Protein AF-A0A3M1KEY3-F1 (afdb_monomer_lite)

Foldseek 3Di:
DDPPLDDDDVVLVVLLPDDLVPDDQVVLVVSLVVLVVVLPDPSDDPVSNVSSVVSNVNSVVSNVVNVVVVVVVVVVVCVVPHDDDPPPD

pLDDT: mean 84.3, std 16.06, range [37.69, 98.31]

Secondary structure (DSSP, 8-state):
----PPPPPHHHHHHHT--GGG--HHHHHHHHHHHHHHHT-TT--HHHHHHHHHHHHHHHHHHHHHHHHHHHHHHHHHTTT--------

Sequence (89 aa):
MTTVSPEPDPSLLALLDVDPAELDFERAAAALDQLAKRMEQDDLPLELSVRCYAAGVKLAARCRELLDAAERTVTQLMDDGSEVPFDDR

Structure (mmCIF, N/CA/C/O backbone):
data_AF-A0A3M1KEY3-F1
#
_entry.id   AF-A0A3M1KEY3-F1
#
loop_
_atom_site.group_PDB
_atom_site.id
_atom_site.type_symbol
_atom_site.label_atom_id
_atom_site.label_alt_id
_atom_site.label_comp_id
_atom_site.label_asym_id
_atom_site.label_entity_id
_atom_site.label_seq_id
_atom_site.pdbx_PDB_ins_code
_atom_site.Cartn_x
_atom_site.Cartn_y
_atom_site.Cartn_z
_atom_site.occupancy
_atom_site.B_iso_or_equiv
_atom_site.auth_seq_id
_atom_site.auth_comp_id
_atom_site.auth_asym_id
_atom_site.auth_atom_id
_atom_site.pdbx_PDB_model_num
ATOM 1 N N . MET A 1 1 ? -24.681 3.672 31.865 1.00 43.78 1 MET A N 1
ATOM 2 C CA . MET A 1 1 ? -23.226 3.688 31.621 1.00 43.78 1 MET A CA 1
ATOM 3 C C . MET A 1 1 ? -23.069 3.795 30.115 1.00 43.78 1 MET A C 1
ATOM 5 O O . MET A 1 1 ? -23.216 2.799 29.425 1.00 43.78 1 MET A O 1
ATOM 9 N N . THR A 1 2 ? -23.008 5.022 29.600 1.00 37.69 2 THR A N 1
ATOM 10 C CA . THR A 1 2 ? -23.025 5.277 28.155 1.00 37.69 2 THR A CA 1
ATOM 11 C C . THR A 1 2 ? -21.665 4.893 27.599 1.00 37.69 2 THR A C 1
ATOM 13 O O . THR A 1 2 ? -20.669 5.530 27.929 1.00 37.69 2 THR A O 1
ATOM 16 N N . THR A 1 3 ? -21.616 3.826 26.808 1.00 45.16 3 THR A N 1
ATOM 17 C CA . THR A 1 3 ? -20.451 3.481 25.997 1.00 45.16 3 THR A CA 1
ATOM 18 C C . THR A 1 3 ? -20.309 4.564 24.935 1.00 45.16 3 THR A C 1
ATOM 20 O O . THR A 1 3 ? -20.956 4.515 23.891 1.00 45.16 3 THR A O 1
ATOM 23 N N . VAL A 1 4 ? -19.523 5.595 25.229 1.00 51.12 4 VAL A N 1
ATOM 24 C CA . VAL A 1 4 ? -19.022 6.491 24.191 1.00 51.12 4 VAL A CA 1
ATOM 25 C C . VAL A 1 4 ? -18.000 5.660 23.425 1.00 51.12 4 VAL A C 1
ATOM 27 O O . VAL A 1 4 ? -16.864 5.517 23.867 1.00 51.12 4 VAL A O 1
ATOM 30 N N . SER A 1 5 ? -18.434 5.019 22.335 1.00 54.38 5 SER A N 1
ATOM 31 C CA . SER A 1 5 ? -17.497 4.581 21.301 1.00 54.38 5 SER A CA 1
ATOM 32 C C . SER A 1 5 ? -16.689 5.818 20.916 1.00 54.38 5 SER A C 1
ATOM 34 O O . SER A 1 5 ? -17.314 6.827 20.576 1.00 54.38 5 SER A O 1
ATOM 36 N N . PRO A 1 6 ? -15.352 5.798 21.031 1.00 63.25 6 PRO A N 1
ATOM 37 C CA . PRO A 1 6 ? -14.553 6.936 20.611 1.00 63.25 6 PRO A CA 1
ATOM 38 C C . PRO A 1 6 ? -14.851 7.215 19.137 1.00 63.25 6 PRO A C 1
ATOM 40 O O . PRO A 1 6 ? -14.978 6.284 18.335 1.00 63.25 6 PRO A O 1
ATOM 43 N N . GLU A 1 7 ? -15.027 8.490 18.792 1.00 60.59 7 GLU A N 1
ATOM 44 C CA . GLU A 1 7 ? -15.131 8.876 17.390 1.00 60.59 7 GLU A C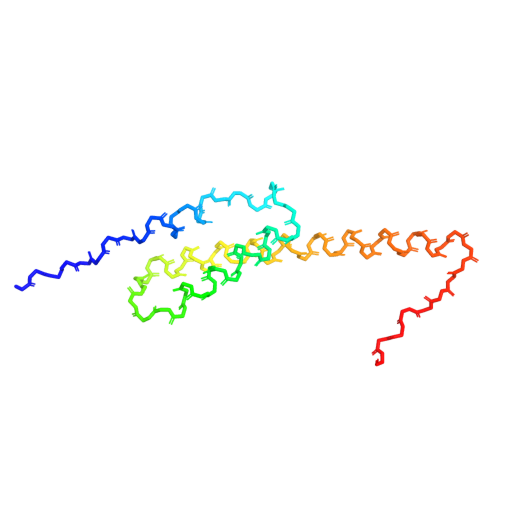A 1
ATOM 45 C C . GLU A 1 7 ? -13.852 8.437 16.657 1.00 60.59 7 GLU A C 1
ATOM 47 O O . GLU A 1 7 ? -12.761 8.500 17.236 1.00 60.59 7 GLU A O 1
ATOM 52 N N . PRO A 1 8 ? -13.967 7.943 15.412 1.00 65.12 8 PRO A N 1
ATOM 53 C CA . PRO A 1 8 ? -12.812 7.502 14.645 1.00 65.12 8 PRO A CA 1
ATOM 54 C C . PRO A 1 8 ? -11.790 8.628 14.496 1.00 65.12 8 PRO A C 1
ATOM 56 O O . PRO A 1 8 ? -12.147 9.775 14.235 1.00 65.12 8 PRO A O 1
ATOM 59 N N . ASP A 1 9 ? -10.510 8.271 14.608 1.00 73.19 9 ASP A N 1
ATOM 60 C CA . ASP A 1 9 ? -9.404 9.192 14.345 1.00 73.19 9 ASP A CA 1
ATOM 61 C C . ASP A 1 9 ? -9.547 9.771 12.920 1.00 73.19 9 ASP A C 1
ATOM 63 O O . ASP A 1 9 ? -9.575 8.998 11.953 1.00 73.19 9 ASP A O 1
ATOM 67 N N . PRO A 1 10 ? -9.644 11.104 12.748 1.00 75.31 10 PRO A N 1
ATOM 68 C CA . PRO A 1 10 ? -9.818 11.728 11.436 1.00 75.31 10 PRO A CA 1
ATOM 69 C C . PRO A 1 10 ? -8.663 11.419 10.472 1.00 75.31 10 PRO A C 1
ATOM 71 O O . PRO A 1 10 ? -8.869 11.383 9.259 1.00 75.31 10 PRO A O 1
ATOM 74 N N . SER A 1 11 ? -7.470 11.128 10.995 1.00 81.25 11 SER A N 1
ATOM 75 C CA . SER A 1 11 ? -6.304 10.720 10.203 1.00 81.25 11 SER A CA 1
ATOM 76 C C . SER A 1 11 ? -6.516 9.345 9.563 1.00 81.25 11 SER A C 1
ATOM 78 O O . SER A 1 11 ? -6.108 9.116 8.426 1.00 81.25 11 SER A O 1
ATOM 80 N N . LEU A 1 12 ? -7.208 8.437 10.263 1.00 82.25 12 LEU A N 1
ATOM 81 C CA . LEU A 1 12 ? -7.551 7.118 9.736 1.00 82.25 12 LEU A CA 1
ATOM 82 C C . LEU A 1 12 ? -8.583 7.219 8.613 1.00 82.25 12 LEU A C 1
ATOM 84 O O . LEU A 1 12 ? -8.463 6.527 7.608 1.00 82.25 12 LEU A O 1
ATOM 88 N N . LEU A 1 13 ? -9.587 8.083 8.765 1.00 83.00 13 LEU A N 1
ATOM 89 C CA . LEU A 1 13 ? -10.592 8.283 7.720 1.00 83.00 13 LEU A CA 1
ATOM 90 C C . LEU A 1 13 ? -9.954 8.823 6.438 1.00 83.00 13 LEU A C 1
ATOM 92 O O . LEU A 1 13 ? -10.203 8.274 5.370 1.00 83.00 13 LEU A O 1
ATOM 96 N N . ALA A 1 14 ? -9.051 9.799 6.563 1.00 85.12 14 ALA A N 1
ATOM 97 C CA . ALA A 1 14 ? -8.305 10.322 5.425 1.00 85.12 14 ALA A CA 1
ATOM 98 C C . ALA A 1 14 ? -7.492 9.232 4.703 1.00 85.12 14 ALA A C 1
ATOM 100 O O . ALA A 1 14 ? -7.483 9.208 3.478 1.00 85.12 14 ALA A O 1
ATOM 101 N N . LEU A 1 15 ? -6.862 8.306 5.439 1.00 85.00 15 LEU A N 1
ATOM 102 C CA . LEU A 1 15 ? -6.126 7.168 4.865 1.00 85.00 15 LEU A CA 1
ATOM 103 C C . LEU A 1 15 ? -7.031 6.174 4.119 1.00 85.00 15 LEU A C 1
ATOM 105 O O . LEU A 1 15 ? -6.601 5.586 3.130 1.00 85.00 15 LEU A O 1
ATOM 109 N N . LEU A 1 16 ? -8.267 5.973 4.583 1.00 88.19 16 LEU A N 1
ATOM 110 C CA . LEU A 1 16 ? -9.221 5.043 3.965 1.00 88.19 16 LEU A CA 1
ATOM 111 C C . LEU A 1 16 ? -9.836 5.576 2.662 1.00 88.19 16 LEU A C 1
ATOM 113 O O . LEU A 1 16 ? -10.325 4.773 1.867 1.00 88.19 16 LEU A O 1
ATOM 117 N N . ASP A 1 17 ? -9.812 6.894 2.457 1.00 88.69 17 ASP A N 1
ATOM 118 C CA . ASP A 1 17 ? -10.372 7.562 1.277 1.00 88.69 17 ASP A CA 1
ATOM 119 C C . ASP A 1 17 ? -9.336 7.788 0.161 1.00 88.69 17 ASP A C 1
ATOM 121 O O . ASP A 1 17 ? -9.690 8.230 -0.934 1.00 88.69 17 ASP A O 1
ATOM 125 N N . VAL A 1 18 ? -8.059 7.474 0.406 1.00 88.19 18 VAL A N 1
ATOM 126 C CA . VAL A 1 18 ? -7.017 7.553 -0.623 1.00 88.19 18 VAL A CA 1
ATOM 127 C C . VAL A 1 18 ? -7.252 6.477 -1.681 1.00 88.19 18 VAL A C 1
ATOM 129 O O . VAL A 1 18 ? -7.341 5.293 -1.353 1.00 88.19 18 VAL A O 1
ATOM 132 N N . ASP A 1 19 ? -7.288 6.871 -2.955 1.00 93.88 19 ASP A N 1
ATOM 133 C CA . ASP A 1 19 ? -7.265 5.927 -4.071 1.00 93.88 19 ASP A CA 1
ATOM 134 C C . ASP A 1 19 ? -5.825 5.431 -4.311 1.00 93.88 19 ASP A C 1
ATOM 136 O O . ASP A 1 19 ? -4.958 6.218 -4.710 1.00 93.88 19 ASP A O 1
ATOM 140 N N . PRO A 1 20 ? -5.527 4.133 -4.103 1.00 93.31 20 PRO A N 1
ATOM 141 C CA . PRO A 1 20 ? -4.188 3.594 -4.317 1.00 93.31 20 PRO A CA 1
ATOM 142 C C . PRO A 1 20 ? -3.690 3.752 -5.758 1.00 93.31 20 PRO A C 1
ATOM 144 O O . PRO A 1 20 ? -2.480 3.813 -5.974 1.00 93.31 20 PRO A O 1
ATOM 147 N N . ALA A 1 21 ? -4.584 3.840 -6.750 1.00 93.38 21 ALA A N 1
ATOM 148 C CA . ALA A 1 21 ? -4.197 3.968 -8.155 1.00 93.38 21 ALA A CA 1
ATOM 149 C C . ALA A 1 21 ? -3.426 5.268 -8.454 1.00 93.38 21 ALA A C 1
ATOM 151 O O . ALA A 1 21 ? -2.617 5.303 -9.383 1.00 93.38 21 ALA A O 1
ATOM 152 N N . GLU A 1 22 ? -3.629 6.315 -7.649 1.00 93.56 22 GLU A N 1
ATOM 153 C CA . GLU A 1 22 ? -2.984 7.624 -7.813 1.00 93.56 22 GLU A CA 1
ATOM 154 C C . GLU A 1 22 ? -1.629 7.733 -7.092 1.00 93.56 22 GLU A C 1
ATOM 156 O O . GLU A 1 22 ? -0.930 8.742 -7.214 1.00 93.56 22 GLU A O 1
ATOM 161 N N . LEU A 1 23 ? -1.234 6.703 -6.338 1.00 96.38 23 LEU A N 1
ATOM 162 C CA . LEU A 1 23 ? -0.017 6.730 -5.532 1.00 96.38 23 LEU A CA 1
ATOM 163 C C . LEU A 1 23 ? 1.206 6.220 -6.301 1.00 96.38 23 LEU A C 1
ATOM 165 O O . LEU A 1 23 ? 1.129 5.270 -7.091 1.00 96.38 23 LEU A O 1
ATOM 169 N N . ASP A 1 24 ? 2.349 6.844 -6.012 1.00 97.94 24 ASP A N 1
ATOM 170 C CA . ASP A 1 24 ? 3.675 6.282 -6.258 1.00 97.94 24 ASP A CA 1
ATOM 171 C C . ASP A 1 24 ? 4.062 5.293 -5.141 1.00 97.94 24 ASP A C 1
ATOM 173 O O . ASP A 1 24 ? 3.317 5.091 -4.177 1.00 97.94 24 ASP A O 1
ATOM 177 N N . PHE A 1 25 ? 5.219 4.641 -5.289 1.00 97.38 25 PHE A N 1
ATOM 178 C CA . PHE A 1 25 ? 5.625 3.559 -4.393 1.00 97.38 25 PHE A CA 1
ATOM 179 C C . PHE A 1 25 ? 5.805 4.046 -2.954 1.00 97.38 25 PHE A C 1
ATOM 181 O O . PHE A 1 25 ? 5.240 3.459 -2.035 1.00 97.38 25 PHE A O 1
ATOM 188 N N . GLU A 1 26 ? 6.537 5.145 -2.766 1.00 97.75 26 GLU A N 1
ATOM 189 C CA . GLU A 1 26 ? 6.836 5.700 -1.443 1.00 97.75 26 GLU A CA 1
ATOM 190 C C . GLU A 1 26 ? 5.557 6.085 -0.695 1.00 97.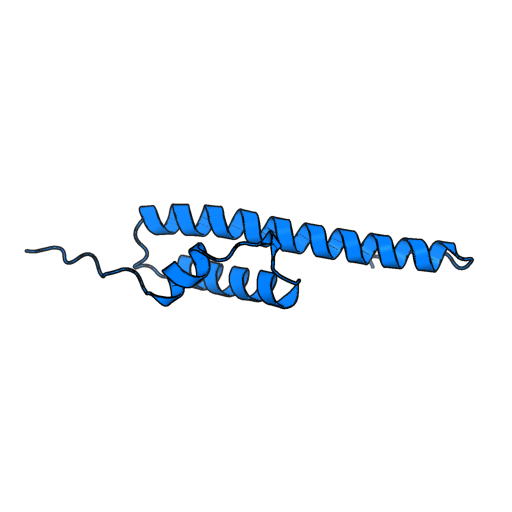75 26 GLU A C 1
ATOM 192 O O . GLU A 1 26 ? 5.394 5.771 0.486 1.00 97.75 26 GLU A O 1
ATOM 197 N N . ARG A 1 27 ? 4.601 6.717 -1.386 1.00 97.00 27 ARG A N 1
ATOM 198 C CA . ARG A 1 27 ? 3.320 7.103 -0.783 1.00 97.00 27 ARG A CA 1
ATOM 199 C C . ARG A 1 27 ? 2.445 5.897 -0.469 1.00 97.00 27 ARG A C 1
ATOM 201 O O . ARG A 1 27 ? 1.850 5.861 0.607 1.00 97.00 27 ARG A O 1
ATOM 208 N N . ALA A 1 28 ? 2.371 4.916 -1.369 1.00 97.12 28 ALA A N 1
ATOM 209 C CA . ALA A 1 28 ? 1.607 3.692 -1.134 1.00 97.12 28 ALA A CA 1
ATOM 210 C C . ALA A 1 28 ? 2.178 2.888 0.047 1.00 97.12 28 ALA A C 1
ATOM 212 O O . ALA A 1 28 ? 1.423 2.454 0.919 1.00 97.12 28 ALA A O 1
ATOM 213 N N . ALA A 1 29 ? 3.506 2.761 0.127 1.00 97.06 29 ALA A N 1
ATOM 214 C CA . ALA A 1 29 ? 4.195 2.088 1.224 1.00 97.06 29 ALA A CA 1
ATOM 215 C C . ALA A 1 29 ? 4.004 2.823 2.560 1.00 97.06 29 ALA A C 1
ATOM 217 O O . ALA A 1 29 ? 3.682 2.191 3.567 1.00 97.06 29 ALA A O 1
ATOM 218 N N . ALA A 1 30 ? 4.126 4.154 2.572 1.00 96.25 30 ALA A N 1
ATOM 219 C CA . ALA A 1 30 ? 3.905 4.958 3.772 1.00 96.25 30 ALA A CA 1
ATOM 220 C C . ALA A 1 30 ? 2.455 4.874 4.276 1.00 96.25 30 ALA A C 1
ATOM 222 O O . ALA A 1 30 ? 2.229 4.763 5.481 1.00 96.25 30 ALA A O 1
ATOM 223 N N . ALA A 1 31 ? 1.471 4.901 3.372 1.00 94.94 31 ALA A N 1
ATOM 224 C CA . ALA A 1 31 ? 0.065 4.732 3.733 1.00 94.94 31 ALA A CA 1
ATOM 225 C C . ALA A 1 31 ? -0.208 3.329 4.303 1.00 94.94 31 ALA A C 1
ATOM 227 O O . ALA A 1 31 ? -0.924 3.198 5.296 1.00 94.94 31 ALA A O 1
ATOM 228 N N . LEU A 1 32 ? 0.399 2.289 3.718 1.00 95.62 32 LEU A N 1
ATOM 229 C CA . LEU A 1 32 ? 0.274 0.912 4.199 1.00 95.62 32 LEU A CA 1
ATOM 230 C C . LEU A 1 32 ? 0.865 0.739 5.606 1.00 95.62 32 LEU A C 1
ATOM 232 O O . LEU A 1 32 ? 0.224 0.129 6.460 1.00 95.62 32 LEU A O 1
ATOM 236 N N . ASP A 1 33 ? 2.044 1.308 5.867 1.00 95.56 33 ASP A N 1
ATOM 237 C CA . ASP A 1 33 ? 2.697 1.284 7.184 1.00 95.56 33 ASP A CA 1
ATOM 238 C C . ASP A 1 33 ? 1.867 2.017 8.253 1.00 95.56 33 ASP A C 1
ATOM 240 O O . ASP A 1 33 ? 1.651 1.503 9.351 1.00 95.56 33 ASP A O 1
ATOM 244 N N . GLN A 1 34 ? 1.325 3.193 7.925 1.00 93.12 34 GLN A N 1
ATOM 245 C CA . GLN A 1 34 ? 0.432 3.924 8.832 1.00 93.12 34 GLN A CA 1
ATOM 246 C C . GLN A 1 34 ? -0.836 3.130 9.152 1.00 93.12 34 GLN A C 1
ATOM 248 O O . GLN A 1 34 ? -1.284 3.097 10.300 1.00 93.12 34 GLN A O 1
ATOM 253 N N . LEU A 1 35 ? -1.404 2.467 8.147 1.00 93.69 35 LEU A N 1
ATOM 254 C CA . LEU A 1 35 ? -2.602 1.661 8.317 1.00 93.69 35 LEU A CA 1
ATOM 255 C C . LEU A 1 35 ? -2.331 0.409 9.165 1.00 93.69 35 LEU A C 1
ATOM 257 O O . LEU A 1 35 ? -3.125 0.101 10.052 1.00 93.69 35 LEU A O 1
ATOM 261 N N . ALA A 1 36 ? -1.190 -0.256 8.964 1.00 92.81 36 ALA A N 1
ATOM 262 C CA . ALA A 1 36 ? -0.750 -1.370 9.803 1.00 92.81 36 ALA A CA 1
ATOM 263 C C . ALA A 1 36 ? -0.592 -0.939 11.271 1.00 92.81 36 ALA A C 1
ATOM 265 O O . ALA A 1 36 ? -1.183 -1.555 12.155 1.00 92.81 36 ALA A O 1
ATOM 266 N N . LYS A 1 37 ? 0.079 0.193 11.524 1.00 91.19 37 LYS A N 1
ATOM 267 C CA . LYS A 1 37 ? 0.213 0.773 12.874 1.00 91.19 37 LYS A CA 1
ATOM 268 C C . LYS A 1 37 ? -1.134 1.080 13.524 1.00 91.19 37 LYS A C 1
ATOM 270 O O . LYS A 1 37 ? -1.287 0.906 14.729 1.00 91.19 37 LYS A O 1
ATOM 275 N N . ARG A 1 38 ? -2.129 1.528 12.750 1.00 89.06 38 ARG A N 1
ATOM 276 C CA . ARG A 1 38 ? -3.478 1.768 13.286 1.00 89.06 38 ARG A CA 1
ATOM 277 C C . ARG A 1 38 ? -4.184 0.465 13.661 1.00 89.06 38 ARG A C 1
ATOM 279 O O . ARG A 1 38 ? -4.886 0.434 14.666 1.00 89.06 38 ARG A O 1
ATOM 286 N N . MET A 1 39 ? -3.979 -0.606 12.897 1.00 90.25 39 MET A N 1
ATOM 287 C CA . MET A 1 39 ? -4.541 -1.932 13.190 1.00 90.25 39 MET A CA 1
ATOM 288 C C . MET A 1 39 ? -3.935 -2.595 14.435 1.00 90.25 39 MET A C 1
ATOM 290 O O . MET A 1 39 ? -4.573 -3.470 15.014 1.00 90.25 39 MET A O 1
ATOM 294 N N . GLU A 1 40 ? -2.742 -2.179 14.860 1.00 90.12 40 GLU A N 1
ATOM 295 C CA . GLU A 1 40 ? -2.091 -2.654 16.089 1.00 90.12 40 GLU A CA 1
ATOM 296 C C . GLU A 1 40 ? -2.653 -2.008 17.367 1.00 90.12 40 GLU A C 1
ATOM 298 O O . GLU A 1 40 ? -2.302 -2.423 18.470 1.00 90.12 40 GLU A O 1
ATOM 303 N N . GLN A 1 41 ? -3.518 -0.994 17.251 1.00 86.44 41 GLN A N 1
ATOM 304 C CA . GLN A 1 41 ? -4.095 -0.314 18.409 1.00 86.44 41 GLN A CA 1
ATOM 305 C C . GLN A 1 41 ? -5.310 -1.078 18.954 1.00 86.44 41 GLN A C 1
ATOM 307 O O . GLN A 1 41 ? -6.278 -1.330 18.236 1.00 86.44 41 GLN A O 1
ATOM 312 N N . ASP A 1 42 ? -5.282 -1.393 20.254 1.00 82.12 42 ASP A N 1
ATOM 313 C CA . ASP A 1 42 ? -6.313 -2.181 20.953 1.00 82.12 42 ASP A CA 1
ATOM 314 C C . ASP A 1 42 ? -7.714 -1.538 20.965 1.00 82.12 42 ASP A C 1
ATOM 316 O O . ASP A 1 42 ? -8.704 -2.202 21.274 1.00 82.12 42 ASP A O 1
ATOM 320 N N . ASP A 1 43 ? -7.819 -0.244 20.653 1.00 87.19 43 ASP A N 1
ATOM 321 C CA . ASP A 1 43 ? -9.069 0.517 20.677 1.00 87.19 43 ASP A CA 1
ATOM 322 C C . ASP A 1 43 ? -9.783 0.587 1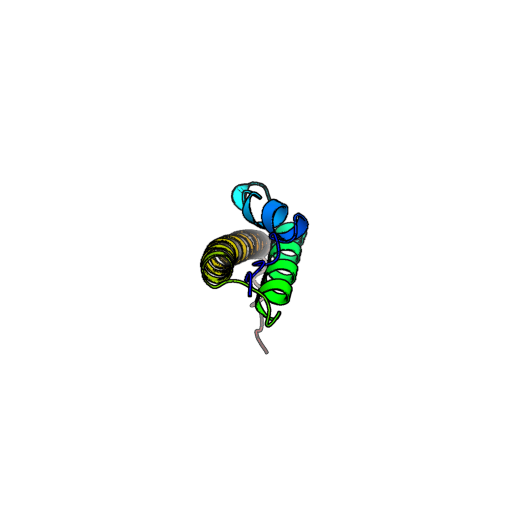9.318 1.00 87.19 43 ASP A C 1
ATOM 324 O O . ASP A 1 43 ? -10.818 1.251 19.214 1.00 87.19 43 ASP A O 1
ATOM 328 N N . LEU A 1 44 ? -9.267 -0.088 18.281 1.00 87.50 44 LEU A N 1
ATOM 329 C CA . LEU A 1 44 ? -9.848 -0.043 16.942 1.00 87.50 44 LEU A CA 1
ATOM 330 C C . LEU A 1 44 ? -11.169 -0.844 16.876 1.00 87.50 44 LEU A C 1
ATOM 332 O O . LEU A 1 44 ? -11.170 -2.068 17.039 1.00 87.50 44 LEU A O 1
ATOM 336 N N . PRO A 1 45 ? -12.315 -0.195 16.589 1.00 90.75 45 PRO A N 1
ATOM 337 C CA . PRO A 1 45 ? -13.590 -0.880 16.402 1.00 90.75 45 PRO A CA 1
ATOM 338 C C . PRO A 1 45 ? -13.537 -1.890 15.251 1.00 90.75 45 PRO A C 1
ATOM 340 O O . PRO A 1 45 ? -13.005 -1.587 14.185 1.00 90.75 45 PRO A O 1
ATOM 343 N N . LEU A 1 46 ? -14.196 -3.042 15.417 1.00 89.62 46 LEU A N 1
ATOM 344 C CA . LEU A 1 46 ? -14.212 -4.134 14.431 1.00 89.62 46 LEU A CA 1
ATOM 345 C C . LEU A 1 46 ? -14.570 -3.676 13.00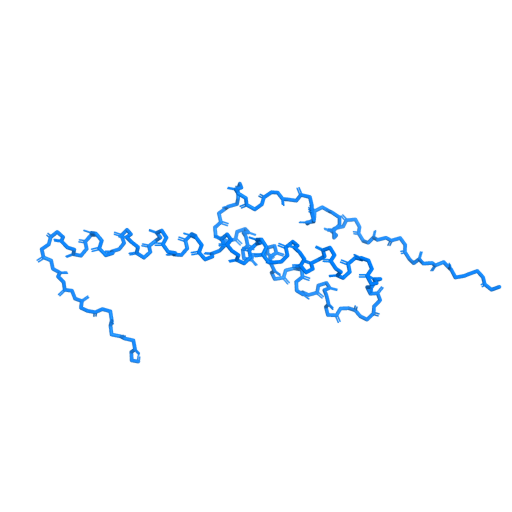6 1.00 89.62 46 LEU A C 1
ATOM 347 O O . LEU A 1 46 ? -13.934 -4.099 12.043 1.00 89.62 46 LEU A O 1
ATOM 351 N N . GLU A 1 47 ? -15.576 -2.810 12.864 1.00 90.62 47 GLU A N 1
ATOM 352 C CA . GLU A 1 47 ? -15.984 -2.268 11.563 1.00 90.62 47 GLU A CA 1
ATOM 353 C C . GLU A 1 47 ? -14.837 -1.509 10.878 1.00 90.62 47 GLU A C 1
ATOM 355 O O . GLU A 1 47 ? -14.590 -1.684 9.682 1.00 90.62 47 GLU A O 1
ATOM 360 N N . LEU A 1 48 ? -14.088 -0.712 11.645 1.00 90.25 48 LEU A N 1
ATOM 361 C CA . LEU A 1 48 ? -12.917 -0.007 11.137 1.00 90.25 48 LEU A CA 1
ATOM 362 C C . LEU A 1 48 ? -11.770 -0.972 10.853 1.00 90.25 48 LEU A C 1
ATOM 364 O O . LEU A 1 48 ? -11.117 -0.802 9.830 1.00 90.25 48 LEU A O 1
ATOM 368 N N . SER A 1 49 ? -11.567 -2.018 11.657 1.00 90.81 49 SER A N 1
ATOM 369 C CA . SER A 1 49 ? -10.546 -3.043 11.392 1.00 90.81 49 SER A CA 1
ATOM 370 C C . SER A 1 49 ? -10.763 -3.740 10.046 1.00 90.81 49 SER A C 1
ATOM 372 O O . SER A 1 49 ? -9.809 -3.941 9.293 1.00 90.81 49 SER A O 1
ATOM 374 N N . VAL A 1 50 ? -12.016 -4.045 9.690 1.00 93.75 50 VAL A N 1
ATOM 375 C CA . VAL A 1 50 ? -12.362 -4.631 8.381 1.00 93.75 50 VAL A CA 1
ATOM 376 C C . VAL A 1 50 ? -12.093 -3.645 7.241 1.00 93.75 50 VAL A C 1
ATOM 378 O O . VAL A 1 50 ? -11.522 -4.028 6.217 1.00 93.75 50 VAL A O 1
ATOM 381 N N . ARG A 1 51 ? -12.458 -2.367 7.413 1.00 94.12 51 ARG A N 1
ATOM 382 C CA . ARG A 1 51 ? -12.169 -1.317 6.419 1.00 94.12 51 ARG A CA 1
ATOM 383 C C . ARG A 1 51 ? -10.667 -1.105 6.237 1.00 94.12 51 ARG A C 1
ATOM 385 O O . ARG A 1 51 ? -10.214 -1.016 5.098 1.00 94.12 51 ARG A O 1
ATOM 392 N N . CYS A 1 52 ? -9.910 -1.080 7.333 1.00 93.56 52 CYS A N 1
ATOM 393 C CA . CYS A 1 52 ? -8.455 -0.973 7.313 1.00 93.56 52 CYS A CA 1
ATOM 394 C C . CYS A 1 52 ? -7.855 -2.136 6.534 1.00 93.56 52 CYS A C 1
ATOM 396 O O . CYS A 1 52 ? -7.129 -1.908 5.574 1.00 93.56 52 CYS A O 1
ATOM 398 N N . TYR A 1 53 ? -8.235 -3.371 6.861 1.00 94.19 53 TYR A N 1
ATOM 399 C CA . TYR A 1 53 ? -7.757 -4.547 6.141 1.00 94.19 53 TYR A CA 1
ATOM 400 C C . TYR A 1 53 ? -8.024 -4.456 4.629 1.00 94.19 53 TYR A C 1
ATOM 402 O O . TYR A 1 53 ? -7.113 -4.654 3.827 1.00 94.19 53 TYR A O 1
ATOM 410 N N . ALA A 1 54 ? -9.246 -4.092 4.226 1.00 95.19 54 ALA A N 1
ATOM 411 C CA . ALA A 1 54 ? -9.595 -3.949 2.814 1.00 95.19 54 ALA A CA 1
ATOM 412 C C . ALA A 1 54 ? -8.763 -2.865 2.103 1.00 95.19 54 ALA A C 1
ATOM 414 O O . ALA A 1 54 ? -8.328 -3.074 0.970 1.00 95.19 54 ALA A O 1
ATOM 415 N N . ALA A 1 55 ? -8.521 -1.724 2.753 1.00 96.00 55 ALA A N 1
ATOM 416 C CA . ALA A 1 55 ? -7.651 -0.676 2.223 1.00 96.00 55 ALA A CA 1
ATOM 417 C C . ALA A 1 55 ? -6.183 -1.136 2.147 1.00 96.00 55 ALA A C 1
ATOM 419 O O . ALA A 1 55 ? -5.534 -0.948 1.119 1.00 96.00 55 ALA A O 1
ATOM 420 N N . GLY A 1 56 ? -5.690 -1.822 3.181 1.00 95.81 56 GLY A N 1
ATOM 421 C CA . GLY A 1 56 ? -4.343 -2.389 3.232 1.00 95.81 56 GLY A CA 1
ATOM 422 C C . GLY A 1 56 ? -4.074 -3.384 2.105 1.00 95.81 56 GLY A C 1
ATOM 423 O O . GLY A 1 56 ? -3.032 -3.307 1.461 1.00 95.81 56 GLY A O 1
ATOM 424 N N . VAL A 1 57 ? -5.037 -4.257 1.784 1.00 97.12 57 VAL A N 1
ATOM 425 C CA . VAL A 1 57 ? -4.929 -5.182 0.640 1.00 97.12 57 VAL A CA 1
ATOM 426 C C . VAL A 1 57 ? -4.755 -4.423 -0.679 1.00 97.12 57 VAL A C 1
ATOM 428 O O . VAL A 1 57 ? -3.916 -4.802 -1.495 1.00 97.12 57 VAL A O 1
ATOM 431 N N . LYS A 1 58 ? -5.502 -3.332 -0.889 1.00 97.31 58 LYS A N 1
ATOM 432 C CA . LYS A 1 58 ? -5.381 -2.525 -2.114 1.00 97.31 58 LYS A CA 1
ATOM 433 C C . LYS A 1 58 ? -4.044 -1.783 -2.189 1.00 97.31 58 LYS A C 1
ATOM 435 O O . LYS A 1 58 ? -3.428 -1.757 -3.250 1.00 97.31 58 LYS A O 1
ATOM 440 N N . LEU A 1 59 ? -3.578 -1.212 -1.077 1.00 97.75 59 LEU A N 1
ATOM 441 C CA . LEU A 1 59 ? -2.273 -0.545 -1.002 1.00 97.75 59 LEU A CA 1
ATOM 442 C C . LEU A 1 59 ? -1.124 -1.529 -1.258 1.00 97.75 59 LEU A C 1
ATOM 444 O O . LEU A 1 59 ? -0.225 -1.235 -2.041 1.00 97.75 59 LEU A O 1
ATOM 448 N N . ALA A 1 60 ? -1.183 -2.725 -0.670 1.00 97.56 60 ALA A N 1
ATOM 449 C CA . ALA A 1 60 ? -0.195 -3.775 -0.906 1.00 97.56 60 ALA A CA 1
ATOM 450 C C . ALA A 1 60 ? -0.176 -4.228 -2.376 1.00 97.56 60 ALA A C 1
ATOM 452 O O . ALA A 1 60 ? 0.900 -4.373 -2.959 1.00 97.56 60 ALA A O 1
ATOM 453 N N . ALA A 1 61 ? -1.352 -4.397 -2.993 1.00 98.06 61 ALA A N 1
ATOM 454 C CA . ALA A 1 61 ? -1.461 -4.704 -4.417 1.00 98.06 61 ALA A CA 1
ATOM 455 C C . ALA A 1 61 ? -0.823 -3.603 -5.280 1.00 98.06 61 ALA A C 1
ATOM 457 O O . ALA A 1 61 ? -0.026 -3.907 -6.165 1.00 98.06 61 ALA A O 1
ATOM 458 N N . ARG A 1 62 ? -1.076 -2.328 -4.963 1.00 97.88 62 ARG A N 1
ATOM 459 C CA . ARG A 1 62 ? -0.455 -1.195 -5.659 1.00 97.88 62 ARG A CA 1
ATOM 460 C C . ARG A 1 62 ? 1.070 -1.205 -5.555 1.00 97.88 62 ARG A C 1
ATOM 462 O O . ARG A 1 62 ? 1.751 -1.027 -6.563 1.00 97.88 62 ARG A O 1
ATOM 469 N N . CYS A 1 63 ? 1.614 -1.416 -4.356 1.00 98.19 63 CYS A N 1
ATOM 470 C CA . CYS A 1 63 ? 3.062 -1.521 -4.165 1.00 98.19 63 CYS A CA 1
ATOM 471 C C . CYS A 1 63 ? 3.649 -2.634 -5.039 1.00 98.19 63 CYS A C 1
ATOM 473 O O . CYS A 1 63 ? 4.670 -2.426 -5.691 1.00 98.19 63 CYS A O 1
ATOM 475 N N . ARG A 1 64 ? 2.981 -3.793 -5.093 1.00 98.31 64 ARG A N 1
ATOM 476 C CA . ARG A 1 64 ? 3.412 -4.919 -5.924 1.00 98.31 64 ARG A CA 1
ATOM 477 C C . ARG A 1 64 ? 3.413 -4.567 -7.410 1.00 98.31 64 ARG A C 1
ATOM 479 O O . ARG A 1 64 ? 4.419 -4.794 -8.068 1.00 98.31 64 ARG A O 1
ATOM 486 N N . GLU A 1 65 ? 2.342 -3.961 -7.915 1.00 98.31 65 GLU A N 1
ATOM 487 C CA . GLU A 1 65 ? 2.249 -3.533 -9.318 1.00 98.31 65 GLU A CA 1
ATOM 488 C C . GLU A 1 65 ? 3.384 -2.583 -9.723 1.00 98.31 65 GLU A C 1
ATOM 490 O O . GLU A 1 65 ? 3.943 -2.704 -10.817 1.00 98.31 65 GLU A O 1
ATOM 495 N N . LEU A 1 66 ? 3.729 -1.638 -8.843 1.00 98.06 66 LEU A N 1
ATOM 496 C CA . LEU A 1 66 ? 4.807 -0.677 -9.072 1.00 98.06 66 LEU A CA 1
ATOM 497 C C . LEU A 1 66 ? 6.183 -1.352 -9.078 1.00 98.06 66 LEU A C 1
ATOM 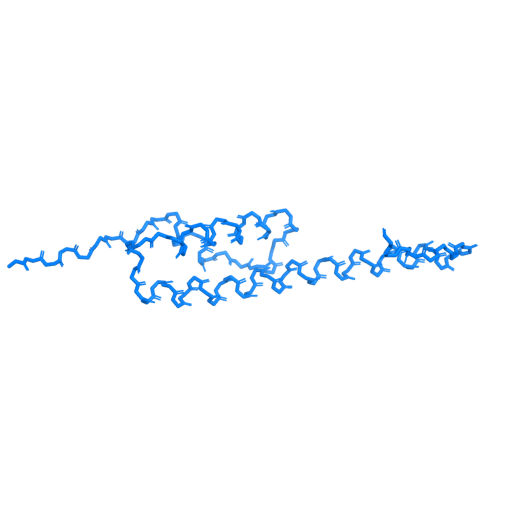499 O O . LEU A 1 66 ? 7.001 -1.049 -9.948 1.00 98.06 66 LEU A O 1
ATOM 503 N N . LEU A 1 67 ? 6.422 -2.290 -8.158 1.00 98.31 67 LEU A N 1
ATOM 504 C CA . LEU A 1 67 ? 7.653 -3.083 -8.127 1.00 98.31 67 LEU A CA 1
ATOM 505 C C . LEU A 1 67 ? 7.780 -3.972 -9.371 1.00 98.31 67 LEU A C 1
ATOM 507 O O . LEU A 1 67 ? 8.824 -3.955 -10.015 1.00 98.31 67 LEU A O 1
ATOM 511 N N . ASP A 1 68 ? 6.709 -4.657 -9.777 1.00 97.50 68 ASP A N 1
ATOM 512 C CA . ASP A 1 68 ? 6.695 -5.492 -10.986 1.00 97.50 68 ASP A CA 1
ATOM 513 C C . ASP A 1 68 ? 6.926 -4.646 -12.260 1.00 97.50 68 ASP A C 1
ATOM 515 O O . ASP A 1 68 ? 7.524 -5.092 -13.242 1.00 97.50 68 ASP A O 1
ATOM 519 N N . ALA A 1 69 ? 6.446 -3.398 -12.294 1.00 96.00 69 ALA A N 1
ATOM 520 C CA . ALA A 1 69 ? 6.737 -2.467 -13.386 1.00 96.00 69 ALA A CA 1
ATOM 521 C C . ALA A 1 69 ? 8.213 -2.032 -13.411 1.00 96.00 69 ALA A C 1
ATOM 523 O O . ALA A 1 69 ? 8.815 -1.985 -14.489 1.00 96.00 69 ALA A O 1
ATOM 524 N N . ALA A 1 70 ? 8.799 -1.750 -12.246 1.00 94.88 70 ALA A N 1
ATOM 525 C CA . ALA A 1 70 ? 10.214 -1.415 -12.128 1.00 94.88 70 ALA A CA 1
ATOM 526 C C . ALA A 1 70 ? 11.107 -2.595 -12.542 1.00 94.88 70 ALA A C 1
ATOM 528 O O . ALA A 1 70 ? 12.013 -2.410 -13.352 1.00 94.88 70 ALA A O 1
ATOM 529 N N . GLU A 1 71 ? 10.796 -3.807 -12.074 1.00 94.94 71 GLU A N 1
ATOM 530 C CA . GLU A 1 71 ? 11.505 -5.038 -12.435 1.00 94.94 71 GLU A CA 1
ATOM 531 C C . GLU A 1 71 ? 11.511 -5.247 -13.953 1.00 94.94 71 GLU A C 1
ATOM 533 O O . GLU A 1 71 ? 12.578 -5.342 -14.553 1.00 94.94 71 GLU A O 1
ATOM 538 N N . ARG A 1 72 ? 10.339 -5.185 -14.605 1.00 94.25 72 ARG A N 1
ATOM 539 C CA . ARG A 1 72 ? 10.240 -5.294 -16.074 1.00 94.25 72 ARG A CA 1
ATOM 540 C C . ARG A 1 72 ? 11.082 -4.255 -16.806 1.00 94.25 72 ARG A C 1
ATOM 542 O O . ARG A 1 72 ? 11.672 -4.572 -17.835 1.00 94.25 72 ARG A O 1
ATOM 549 N N . THR A 1 73 ? 11.127 -3.027 -16.291 1.00 91.56 73 THR A N 1
ATOM 550 C CA . THR A 1 73 ? 11.930 -1.951 -16.885 1.00 91.56 73 THR A CA 1
ATOM 551 C C . THR A 1 73 ? 13.419 -2.281 -16.798 1.00 91.56 73 THR A C 1
ATOM 553 O O . THR A 1 73 ? 14.133 -2.146 -17.786 1.00 91.56 73 THR A O 1
ATOM 556 N N . VAL A 1 74 ? 13.886 -2.769 -15.646 1.00 91.25 74 VAL A N 1
ATOM 557 C CA . VAL A 1 74 ? 15.279 -3.199 -15.458 1.00 91.25 74 VAL A CA 1
ATOM 558 C C . VAL A 1 74 ? 15.619 -4.374 -16.375 1.00 91.25 74 VAL A C 1
ATOM 560 O O . VAL A 1 74 ? 16.637 -4.323 -17.062 1.00 91.25 74 VAL A O 1
ATOM 563 N N . THR A 1 75 ? 14.755 -5.389 -16.453 1.00 88.38 75 THR A N 1
ATOM 564 C CA . THR A 1 75 ? 14.959 -6.547 -17.336 1.00 88.38 75 THR A CA 1
ATOM 565 C C . THR A 1 75 ? 15.080 -6.127 -18.802 1.00 88.38 75 THR A C 1
ATOM 567 O O . THR A 1 75 ? 16.004 -6.563 -19.479 1.00 88.38 75 THR A O 1
ATOM 570 N N . GLN A 1 76 ? 14.209 -5.235 -19.288 1.00 87.69 76 GLN A N 1
ATOM 571 C CA . GLN A 1 76 ? 14.273 -4.733 -20.669 1.00 87.69 76 GLN A CA 1
ATOM 572 C C . GLN A 1 76 ? 15.561 -3.955 -20.966 1.00 87.69 76 GLN A C 1
ATOM 574 O O . GLN A 1 76 ? 16.075 -4.035 -22.075 1.00 87.69 76 GLN A O 1
ATOM 579 N N . LEU A 1 77 ? 16.093 -3.212 -19.989 1.00 84.44 77 LEU A N 1
ATOM 580 C CA . LEU A 1 77 ? 17.361 -2.489 -20.142 1.00 84.44 77 LEU A CA 1
ATOM 581 C C . LEU A 1 77 ? 18.576 -3.427 -20.163 1.00 84.44 77 LEU A C 1
ATOM 583 O O . LEU A 1 77 ? 19.566 -3.121 -20.820 1.00 84.44 77 LEU A O 1
ATOM 587 N N . MET A 1 78 ? 18.518 -4.555 -19.451 1.00 77.25 78 MET A N 1
ATOM 588 C CA . MET A 1 78 ? 19.573 -5.577 -19.482 1.00 77.25 78 MET A CA 1
ATOM 589 C C . MET A 1 78 ? 19.573 -6.364 -20.804 1.00 77.25 78 MET A C 1
ATOM 591 O O . MET A 1 78 ? 20.638 -6.738 -21.296 1.00 77.25 78 MET A O 1
ATOM 595 N N . ASP A 1 79 ?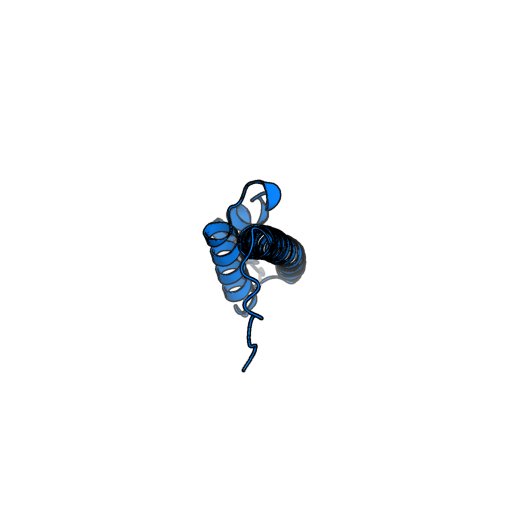 18.399 -6.557 -21.408 1.00 68.38 79 ASP A N 1
ATOM 596 C CA . ASP A 1 79 ? 18.213 -7.297 -22.666 1.00 68.38 79 ASP A CA 1
ATOM 597 C C . ASP A 1 79 ? 18.719 -6.528 -23.917 1.00 68.38 79 ASP A C 1
ATOM 599 O O . ASP A 1 79 ? 18.922 -7.117 -24.975 1.00 68.38 79 ASP A O 1
ATOM 603 N N . ASP A 1 80 ? 19.060 -5.231 -23.801 1.00 57.47 80 ASP A N 1
ATOM 604 C CA . ASP A 1 80 ? 19.754 -4.436 -24.846 1.00 57.47 80 ASP A CA 1
ATOM 605 C C . ASP A 1 80 ? 21.264 -4.778 -24.971 1.00 57.47 80 ASP A C 1
ATOM 607 O O . ASP A 1 80 ? 22.089 -3.967 -25.394 1.00 57.47 80 ASP A O 1
ATOM 611 N N . GLY A 1 81 ? 21.650 -6.010 -24.607 1.00 54.69 81 GLY A N 1
ATOM 612 C CA . GLY A 1 81 ? 22.968 -6.586 -24.899 1.00 54.69 81 GLY A CA 1
ATOM 613 C C . GLY A 1 81 ? 23.862 -6.939 -23.705 1.00 54.69 81 GLY A C 1
ATOM 614 O O . GLY A 1 81 ? 25.036 -7.253 -23.917 1.00 54.69 81 GLY A O 1
ATOM 615 N N . SER A 1 82 ? 23.359 -6.943 -22.469 1.00 58.38 82 SER A N 1
ATOM 616 C CA . SER A 1 82 ? 24.120 -7.454 -21.320 1.00 58.38 82 SER A CA 1
ATOM 617 C C . SER A 1 82 ? 23.206 -8.044 -20.246 1.00 58.38 82 SER A C 1
ATOM 619 O O . SER A 1 82 ? 22.871 -7.391 -19.259 1.00 58.38 82 SER A O 1
ATOM 621 N N . GLU A 1 83 ? 22.847 -9.316 -20.422 1.00 55.69 83 GLU A N 1
ATOM 622 C CA . GLU A 1 83 ? 22.233 -10.127 -19.374 1.00 55.69 83 GLU A CA 1
ATOM 623 C C . GLU A 1 83 ? 23.259 -10.384 -18.258 1.00 55.69 83 GLU A C 1
ATOM 625 O O . GLU A 1 83 ? 24.199 -11.168 -18.410 1.00 55.69 83 GLU A O 1
ATOM 630 N N . VAL A 1 84 ? 23.084 -9.729 -17.111 1.00 60.59 84 VAL A N 1
ATOM 631 C CA . VAL A 1 84 ? 23.646 -10.193 -15.838 1.00 60.59 84 VAL A CA 1
ATOM 632 C C . VAL A 1 84 ? 22.494 -10.771 -15.018 1.00 60.59 84 VAL A C 1
ATOM 634 O O . VAL A 1 84 ? 21.574 -10.028 -14.679 1.00 60.59 84 VAL A O 1
ATOM 637 N N . PRO A 1 85 ? 22.499 -12.082 -14.713 1.00 64.00 85 PRO A N 1
ATOM 638 C CA . PRO A 1 85 ? 21.485 -12.682 -13.858 1.00 64.00 85 PRO A CA 1
ATOM 639 C C . PRO A 1 85 ? 21.412 -11.937 -12.523 1.00 64.00 85 PRO A C 1
ATOM 641 O O . PRO A 1 85 ? 22.444 -11.713 -11.888 1.00 64.00 85 PRO A O 1
ATOM 644 N N . PHE A 1 86 ? 20.202 -11.566 -12.098 1.00 59.53 86 PHE A N 1
ATOM 645 C CA . PHE A 1 86 ? 19.968 -11.092 -10.737 1.00 59.53 86 PHE A CA 1
ATOM 646 C C . PHE A 1 86 ? 20.218 -12.282 -9.794 1.00 59.53 86 PHE A C 1
ATOM 648 O O . PHE A 1 86 ? 19.431 -13.227 -9.752 1.00 59.53 86 PHE A O 1
ATOM 655 N N . ASP A 1 87 ? 21.383 -12.293 -9.140 1.00 61.84 87 ASP A N 1
ATOM 656 C CA . ASP A 1 87 ? 21.786 -13.339 -8.196 1.00 61.84 87 ASP A CA 1
ATOM 657 C C . ASP A 1 87 ? 21.100 -13.068 -6.853 1.00 61.84 87 ASP A C 1
ATOM 659 O O . ASP A 1 87 ? 21.465 -12.139 -6.135 1.00 61.84 87 ASP A O 1
ATOM 663 N N . ASP A 1 88 ? 20.081 -13.863 -6.539 1.00 53.75 88 ASP A N 1
ATOM 664 C CA . ASP A 1 88 ? 19.265 -13.778 -5.317 1.00 53.75 88 ASP A CA 1
ATOM 665 C C . ASP A 1 88 ? 19.970 -14.483 -4.129 1.00 53.75 88 ASP A C 1
ATOM 667 O O . ASP A 1 88 ? 19.381 -15.304 -3.419 1.00 53.75 88 ASP A O 1
ATOM 671 N N . ARG A 1 89 ? 21.283 -14.246 -3.977 1.00 47.00 89 ARG A N 1
ATOM 672 C CA . ARG A 1 89 ? 22.151 -14.872 -2.959 1.00 47.00 89 ARG A CA 1
ATOM 673 C C . ARG A 1 89 ? 22.317 -14.053 -1.689 1.00 47.00 89 ARG A C 1
ATOM 675 O O . ARG A 1 89 ? 22.574 -12.834 -1.782 1.00 47.00 89 ARG A O 1
#

Radius of gyration: 18.76 Å; chains: 1; bounding box: 47×27×56 Å